Protein AF-A0A4V3FYS0-F1 (afdb_monomer)

Mean predicted aligned error: 9.19 Å

Structure (mmCIF, N/CA/C/O backbone):
data_AF-A0A4V3FYS0-F1
#
_entry.id   AF-A0A4V3FYS0-F1
#
loop_
_atom_site.group_PDB
_atom_site.id
_atom_site.type_symbol
_atom_site.label_atom_id
_atom_site.label_alt_id
_atom_site.label_comp_id
_atom_site.label_asym_id
_atom_site.label_entity_id
_atom_site.label_seq_id
_atom_site.pdbx_PDB_ins_code
_atom_site.Cartn_x
_atom_site.Cartn_y
_atom_site.Cartn_z
_atom_site.occupancy
_atom_site.B_iso_or_equiv
_atom_site.auth_seq_id
_atom_site.auth_comp_id
_atom_site.auth_asym_id
_atom_site.auth_atom_id
_atom_site.pdbx_PDB_model_num
ATOM 1 N N . MET A 1 1 ? 24.737 -22.200 -18.463 1.00 40.91 1 MET A N 1
ATOM 2 C CA . MET A 1 1 ? 24.130 -21.415 -17.364 1.00 40.91 1 MET A CA 1
ATOM 3 C C . MET A 1 1 ? 23.579 -20.119 -17.936 1.00 40.91 1 MET A C 1
ATOM 5 O O . MET A 1 1 ? 24.344 -19.381 -18.540 1.00 40.91 1 MET A O 1
ATOM 9 N N . ARG A 1 2 ? 22.270 -19.858 -17.822 1.00 44.84 2 ARG A N 1
ATOM 10 C CA . ARG A 1 2 ? 21.710 -18.535 -18.155 1.00 44.84 2 ARG A CA 1
ATOM 11 C C . ARG A 1 2 ? 21.977 -17.594 -16.970 1.00 44.84 2 ARG A C 1
ATOM 13 O O . ARG A 1 2 ? 21.816 -18.051 -15.839 1.00 44.84 2 ARG A O 1
ATOM 20 N N . PRO A 1 3 ? 22.391 -16.335 -17.187 1.00 52.44 3 PRO A N 1
ATOM 21 C CA . PRO A 1 3 ? 22.639 -15.414 -16.087 1.00 52.44 3 PRO A CA 1
ATOM 22 C C . PRO A 1 3 ? 21.330 -15.170 -15.329 1.00 52.44 3 PRO A C 1
ATOM 24 O O . PRO A 1 3 ? 20.284 -14.930 -15.936 1.00 52.44 3 PRO A O 1
ATOM 27 N N . TYR A 1 4 ? 21.402 -15.284 -14.002 1.00 49.81 4 TYR A N 1
ATOM 28 C CA . TYR A 1 4 ? 20.317 -14.999 -13.069 1.00 49.81 4 TYR A CA 1
ATOM 29 C C . TYR A 1 4 ? 19.831 -13.573 -13.353 1.00 49.81 4 TYR A C 1
ATOM 31 O O . TYR A 1 4 ? 20.607 -12.619 -13.243 1.00 49.81 4 TYR A O 1
ATOM 39 N N . LYS A 1 5 ? 18.585 -13.423 -13.819 1.00 52.84 5 LYS A N 1
ATOM 40 C CA . LYS A 1 5 ? 17.985 -12.105 -14.038 1.00 52.84 5 LYS A CA 1
ATOM 41 C C . LYS A 1 5 ? 17.929 -11.419 -12.678 1.00 52.84 5 LYS A C 1
ATOM 43 O O . LYS A 1 5 ? 17.075 -11.749 -11.867 1.00 52.84 5 LYS A O 1
ATOM 48 N N . LYS A 1 6 ? 18.880 -10.511 -12.448 1.00 48.97 6 LYS A N 1
ATOM 49 C CA . LYS A 1 6 ? 18.912 -9.539 -11.352 1.00 48.97 6 LYS A CA 1
ATOM 50 C C . LYS A 1 6 ? 17.489 -9.086 -11.059 1.00 48.97 6 LYS A C 1
ATOM 52 O O . LYS A 1 6 ? 16.860 -8.595 -11.994 1.00 48.97 6 LYS A O 1
ATOM 57 N N . ASP A 1 7 ? 17.039 -9.290 -9.821 1.00 56.88 7 ASP A N 1
ATOM 58 C CA . ASP A 1 7 ? 15.694 -9.030 -9.294 1.00 56.88 7 ASP A CA 1
ATOM 59 C C . ASP A 1 7 ? 15.069 -7.785 -9.928 1.00 56.88 7 ASP A C 1
ATOM 61 O O . ASP A 1 7 ? 15.241 -6.648 -9.478 1.00 56.88 7 ASP A O 1
ATOM 65 N N . MET A 1 8 ? 14.411 -7.996 -11.065 1.00 61.41 8 MET A N 1
ATOM 66 C CA . MET A 1 8 ? 13.860 -6.917 -11.856 1.00 61.41 8 MET A CA 1
ATOM 67 C C . MET A 1 8 ? 12.491 -6.685 -11.258 1.00 61.41 8 MET A C 1
ATOM 69 O O . MET A 1 8 ? 11.581 -7.480 -11.472 1.00 61.41 8 MET A O 1
ATOM 73 N N . VAL A 1 9 ? 12.382 -5.632 -10.448 1.00 68.12 9 VAL A N 1
ATOM 74 C CA . VAL A 1 9 ? 11.103 -5.159 -9.925 1.00 68.12 9 VAL A CA 1
ATOM 75 C C . VAL A 1 9 ? 10.119 -5.092 -11.093 1.00 68.12 9 VAL A C 1
ATOM 77 O O . VAL A 1 9 ? 10.315 -4.321 -12.036 1.00 68.12 9 VAL A O 1
ATOM 80 N N . ASN A 1 10 ? 9.113 -5.960 -11.058 1.00 84.00 10 ASN A N 1
ATOM 81 C CA . ASN A 1 10 ? 8.231 -6.205 -12.184 1.00 84.00 10 ASN A CA 1
ATOM 82 C C . ASN A 1 10 ? 6.965 -5.351 -12.041 1.00 84.00 10 ASN A C 1
ATOM 84 O O . ASN A 1 10 ? 6.358 -5.309 -10.970 1.00 84.00 10 ASN A O 1
ATOM 88 N N . ALA A 1 11 ? 6.562 -4.669 -13.116 1.00 88.94 11 ALA A N 1
ATOM 89 C CA . ALA A 1 11 ? 5.381 -3.801 -13.114 1.00 88.94 11 ALA A CA 1
ATOM 90 C C . ALA A 1 11 ? 4.095 -4.514 -12.642 1.00 88.94 11 ALA A C 1
ATOM 92 O O . ALA A 1 11 ? 3.432 -3.972 -11.756 1.00 88.94 11 ALA A O 1
ATOM 93 N N . PRO A 1 12 ? 3.748 -5.709 -13.170 1.00 92.00 12 PRO A N 1
ATOM 94 C CA . PRO A 1 12 ? 2.615 -6.500 -12.699 1.00 92.00 12 PRO A CA 1
ATOM 95 C C . PRO A 1 12 ? 2.608 -6.745 -11.194 1.00 92.00 12 PRO A C 1
ATOM 97 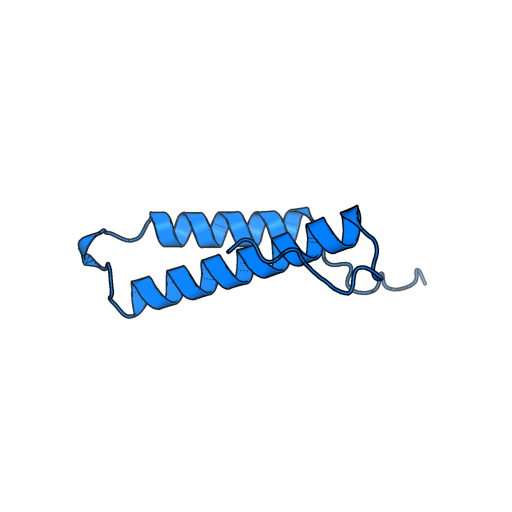O O . PRO A 1 12 ? 1.564 -6.588 -10.569 1.00 92.00 12 PRO A O 1
ATOM 100 N N . ASP A 1 13 ? 3.755 -7.080 -10.603 1.00 92.81 13 ASP A N 1
ATOM 101 C CA . ASP A 1 13 ? 3.827 -7.428 -9.182 1.00 92.81 13 ASP A CA 1
ATOM 102 C C . ASP A 1 13 ? 3.596 -6.194 -8.305 1.00 92.81 13 ASP A C 1
ATOM 104 O O . ASP A 1 13 ? 2.833 -6.249 -7.342 1.00 92.81 13 ASP A O 1
ATOM 108 N N . LEU A 1 14 ? 4.177 -5.050 -8.682 1.00 93.44 14 LEU A N 1
ATOM 109 C CA . LEU A 1 14 ? 3.938 -3.777 -7.997 1.00 93.44 14 LEU A CA 1
ATOM 110 C C . LEU A 1 14 ? 2.482 -3.317 -8.104 1.00 93.44 14 LEU A C 1
ATOM 112 O O . LEU A 1 14 ? 1.915 -2.828 -7.127 1.00 93.44 14 LEU A O 1
ATOM 116 N N . LEU A 1 15 ? 1.879 -3.459 -9.286 1.00 94.56 15 LEU A N 1
ATOM 117 C CA . LEU A 1 15 ? 0.480 -3.105 -9.501 1.00 94.56 15 LEU A CA 1
ATOM 118 C C . LEU A 1 15 ? -0.451 -4.046 -8.723 1.00 94.56 15 LEU A C 1
ATOM 120 O O . LEU A 1 15 ? -1.420 -3.591 -8.122 1.00 94.56 15 LEU A O 1
ATOM 124 N N . CYS A 1 16 ? -0.129 -5.339 -8.677 1.00 95.75 16 CYS A N 1
ATOM 125 C CA . CYS A 1 16 ? -0.847 -6.325 -7.875 1.00 95.75 16 CYS A CA 1
ATOM 126 C C . CYS A 1 16 ? -0.754 -6.008 -6.374 1.00 95.75 16 CYS A C 1
ATOM 128 O O . CYS A 1 16 ? -1.775 -6.016 -5.687 1.00 95.75 16 CYS A O 1
ATOM 130 N N . GLU A 1 17 ? 0.438 -5.662 -5.869 1.00 95.75 17 GLU A N 1
ATOM 131 C CA . GLU A 1 17 ? 0.648 -5.247 -4.473 1.00 95.75 17 GLU A CA 1
ATOM 132 C C . GLU A 1 17 ? -0.188 -4.002 -4.132 1.00 95.75 17 GLU A C 1
ATOM 134 O O . GLU A 1 17 ? -0.859 -3.973 -3.097 1.00 95.75 17 GLU A O 1
ATOM 139 N N . LEU A 1 18 ? -0.200 -2.996 -5.015 1.00 97.69 18 LEU A N 1
ATOM 140 C CA . LEU A 1 18 ? -1.002 -1.782 -4.848 1.00 97.69 18 LEU A CA 1
ATOM 141 C C . LEU A 1 18 ? -2.506 -2.076 -4.838 1.00 97.69 18 LEU A C 1
ATOM 143 O O . LEU A 1 18 ? -3.219 -1.577 -3.964 1.00 97.69 18 LEU A O 1
ATOM 147 N N . ASN A 1 19 ? -2.984 -2.897 -5.772 1.00 98.00 19 ASN A N 1
ATOM 148 C CA . ASN A 1 19 ? -4.393 -3.277 -5.844 1.00 98.00 19 ASN A CA 1
ATOM 149 C C . ASN A 1 19 ? -4.828 -4.040 -4.590 1.00 98.00 19 ASN A C 1
ATOM 151 O O . ASN A 1 19 ? -5.855 -3.702 -4.010 1.00 98.00 19 ASN A O 1
ATOM 155 N N . HIS A 1 20 ? -4.027 -4.999 -4.118 1.00 97.62 20 HIS A N 1
ATOM 156 C CA . HIS A 1 20 ? -4.316 -5.726 -2.880 1.00 97.62 20 HIS A CA 1
ATOM 157 C C . HIS A 1 20 ? -4.344 -4.813 -1.657 1.00 97.62 20 HIS A C 1
ATOM 159 O O . HIS A 1 20 ? -5.259 -4.908 -0.845 1.00 97.62 20 HIS A O 1
ATOM 165 N N . ALA A 1 21 ? -3.356 -3.926 -1.510 1.00 97.69 21 ALA A N 1
ATOM 166 C CA . ALA A 1 21 ? -3.313 -3.010 -0.375 1.00 97.69 21 ALA A CA 1
ATOM 167 C C . ALA A 1 21 ? -4.508 -2.044 -0.378 1.00 97.69 21 ALA A C 1
ATOM 169 O O . ALA A 1 21 ? -5.076 -1.761 0.673 1.00 97.69 21 ALA A O 1
ATOM 170 N N . THR A 1 22 ? -4.921 -1.592 -1.563 1.00 97.62 22 THR A N 1
ATOM 171 C CA . THR A 1 22 ? -6.095 -0.728 -1.730 1.00 97.62 22 THR A CA 1
ATOM 172 C C . THR A 1 22 ? -7.383 -1.490 -1.432 1.00 97.62 22 THR A C 1
ATOM 174 O O . THR A 1 22 ? -8.208 -0.998 -0.674 1.00 97.62 22 THR A O 1
ATOM 177 N N . ALA A 1 23 ? -7.543 -2.706 -1.957 1.00 97.62 23 ALA A N 1
ATOM 178 C CA . ALA A 1 23 ? -8.708 -3.545 -1.688 1.00 97.62 23 ALA A CA 1
ATOM 179 C C . ALA A 1 23 ? -8.846 -3.866 -0.195 1.00 97.62 23 ALA A C 1
ATOM 181 O O . ALA A 1 23 ? -9.945 -3.794 0.341 1.00 97.62 23 ALA A O 1
ATOM 182 N N . TRP A 1 24 ? -7.736 -4.160 0.488 1.00 95.12 24 TRP A N 1
ATOM 183 C CA . TRP A 1 24 ? -7.757 -4.418 1.925 1.00 95.12 24 TRP A CA 1
ATOM 184 C C . TRP A 1 24 ? -8.169 -3.178 2.724 1.00 95.12 24 TRP A C 1
ATOM 186 O O . TRP A 1 24 ? -9.053 -3.279 3.568 1.00 95.12 24 TRP A O 1
ATOM 196 N N . MET A 1 25 ? -7.611 -2.003 2.410 1.00 95.88 25 MET A N 1
ATOM 197 C CA . MET A 1 25 ? -8.025 -0.740 3.033 1.00 95.88 25 MET A CA 1
ATOM 198 C C . MET A 1 25 ? -9.514 -0.437 2.787 1.00 95.88 25 MET A C 1
ATOM 200 O O . MET A 1 25 ? -10.213 -0.045 3.712 1.00 95.88 25 MET A O 1
ATOM 204 N N . MET A 1 26 ? -10.014 -0.657 1.567 1.00 96.06 26 MET A N 1
ATOM 205 C CA . MET A 1 26 ? -11.423 -0.434 1.203 1.00 96.06 26 MET A CA 1
ATOM 206 C C . MET A 1 26 ? -12.387 -1.453 1.822 1.00 96.06 26 MET A C 1
ATOM 208 O O . MET A 1 26 ? -13.580 -1.183 1.914 1.00 96.06 26 MET A O 1
ATOM 212 N N . ALA A 1 27 ? -11.887 -2.624 2.214 1.00 96.62 27 ALA A N 1
ATOM 213 C CA . ALA A 1 27 ? -12.672 -3.645 2.895 1.00 96.62 27 ALA A CA 1
ATOM 214 C C . ALA A 1 27 ? -12.835 -3.364 4.397 1.00 96.62 27 ALA A C 1
ATOM 216 O O . ALA A 1 27 ? -13.633 -4.040 5.046 1.00 96.62 27 ALA A O 1
ATOM 217 N N . LEU A 1 28 ? -12.087 -2.405 4.959 1.00 95.75 28 LEU A N 1
ATOM 218 C CA . LEU A 1 28 ? -12.240 -2.041 6.362 1.00 95.75 28 LEU A CA 1
ATOM 219 C C . LEU A 1 28 ? -13.562 -1.286 6.582 1.00 95.75 28 LEU A C 1
ATOM 221 O O . LEU A 1 28 ? -13.833 -0.313 5.872 1.00 95.75 28 LEU A O 1
ATOM 225 N N . PRO A 1 29 ? -14.369 -1.700 7.576 1.00 95.62 29 PRO A N 1
ATOM 226 C CA . PRO A 1 29 ? -15.551 -0.958 7.989 1.00 95.62 29 PRO A CA 1
ATOM 227 C C . PRO A 1 29 ? -15.199 0.466 8.429 1.00 95.62 29 PRO A C 1
ATOM 229 O O . PRO A 1 29 ? -14.131 0.710 8.997 1.00 95.62 29 PRO A O 1
ATOM 232 N N . ILE A 1 30 ? -16.116 1.407 8.201 1.00 93.62 30 ILE A N 1
ATOM 233 C CA . ILE A 1 30 ? -15.907 2.821 8.545 1.00 93.62 30 ILE A CA 1
ATOM 234 C C . ILE A 1 30 ? -15.771 3.039 10.057 1.00 93.62 30 ILE A C 1
ATOM 236 O O . ILE A 1 30 ? -15.145 3.997 10.497 1.00 93.62 30 ILE A O 1
ATOM 240 N N . GLU A 1 31 ? -16.305 2.126 10.861 1.00 97.25 31 GLU A N 1
ATOM 241 C CA . GLU A 1 31 ? -16.214 2.122 12.318 1.00 97.25 31 GLU A CA 1
ATOM 242 C C . GLU A 1 31 ? -14.773 1.945 12.813 1.00 97.25 31 GLU A C 1
ATOM 244 O O . GLU A 1 31 ? -14.458 2.349 13.928 1.00 97.25 31 GLU A O 1
ATOM 249 N N . LEU A 1 32 ? -13.893 1.372 11.984 1.00 95.81 32 LEU A N 1
ATOM 250 C CA . LEU A 1 32 ? -12.469 1.235 12.287 1.00 95.81 32 LEU A CA 1
ATOM 251 C C . LEU A 1 32 ? -11.664 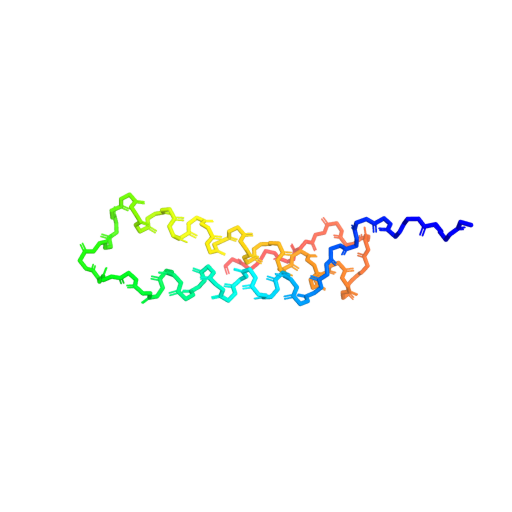2.479 11.895 1.00 95.81 32 LEU A C 1
ATOM 253 O O . LEU A 1 32 ? -10.456 2.517 12.104 1.00 95.81 32 LEU A O 1
ATOM 257 N N . LEU A 1 33 ? -12.284 3.517 11.330 1.00 94.00 33 LEU A N 1
ATOM 258 C CA . LEU A 1 33 ? -11.562 4.713 10.911 1.00 94.00 33 LEU A CA 1
ATOM 259 C C . LEU A 1 33 ? -10.836 5.369 12.100 1.00 94.00 33 LEU A C 1
ATOM 261 O O . LEU A 1 33 ? -11.442 5.749 13.098 1.00 94.00 33 LEU A O 1
ATOM 265 N N . GLY A 1 34 ? -9.516 5.520 11.967 1.00 91.62 34 GLY A N 1
ATOM 266 C CA . GLY A 1 34 ? -8.645 6.049 13.022 1.00 91.62 34 GLY A CA 1
ATOM 267 C C . GLY A 1 34 ? -8.136 5.003 14.021 1.00 91.62 34 GLY A C 1
ATOM 268 O O . GLY A 1 34 ? -7.286 5.344 14.845 1.00 91.62 34 GLY A O 1
ATOM 269 N N . SER A 1 35 ? -8.589 3.747 13.927 1.00 96.75 35 SER A N 1
ATOM 270 C CA . SER A 1 35 ? -8.042 2.626 14.696 1.00 96.75 35 SER A CA 1
ATOM 271 C C . SER A 1 35 ? -6.629 2.250 14.238 1.00 96.75 35 SER A C 1
ATOM 273 O O . SER A 1 35 ? -6.126 2.726 13.212 1.00 96.75 35 SER A O 1
ATOM 275 N N . GLU A 1 36 ? -5.968 1.380 15.002 1.00 97.06 36 GLU A N 1
ATOM 276 C CA . GLU A 1 36 ? -4.657 0.840 14.640 1.00 97.06 36 GLU A CA 1
ATOM 277 C C 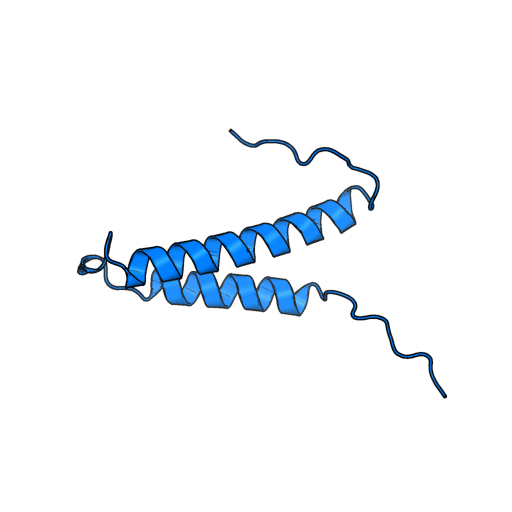. GLU A 1 36 ? -4.721 0.068 13.315 1.00 97.06 36 GLU A C 1
ATOM 279 O O . GLU A 1 36 ? -3.923 0.326 12.418 1.00 97.06 36 GLU A O 1
ATOM 284 N N . GLU A 1 37 ? -5.742 -0.765 13.125 1.00 96.00 37 GLU A N 1
ATOM 285 C CA . GLU A 1 37 ? -5.961 -1.551 11.909 1.00 96.00 37 GLU A CA 1
ATOM 286 C C . GLU A 1 37 ? -6.150 -0.663 10.673 1.00 96.00 37 GLU A C 1
ATOM 288 O O . GLU A 1 37 ? -5.596 -0.937 9.603 1.00 96.00 37 GLU A O 1
ATOM 293 N N . TRP A 1 38 ? -6.894 0.437 10.814 1.00 96.06 38 TRP A N 1
ATOM 294 C CA . TRP A 1 38 ? -7.038 1.416 9.740 1.00 96.06 38 TRP A CA 1
ATOM 295 C C . TRP A 1 38 ? -5.708 2.085 9.406 1.00 96.06 38 TRP A C 1
ATOM 297 O O . TRP A 1 38 ? -5.339 2.190 8.233 1.00 96.06 38 TRP A O 1
ATOM 307 N N . ASN A 1 39 ? -4.951 2.496 10.423 1.00 96.69 39 ASN A N 1
ATOM 308 C CA . ASN A 1 39 ? -3.641 3.107 10.227 1.00 96.69 39 ASN A CA 1
ATOM 309 C C . ASN A 1 39 ? -2.656 2.136 9.558 1.00 96.69 39 ASN A C 1
ATOM 311 O O . ASN A 1 39 ? -1.926 2.536 8.649 1.00 96.69 39 ASN A O 1
ATOM 315 N N . GLU A 1 40 ? -2.660 0.857 9.931 1.00 97.00 40 GLU A N 1
ATOM 316 C CA . GLU A 1 40 ? -1.848 -0.175 9.285 1.00 97.00 40 GLU A CA 1
ATOM 317 C C . GLU A 1 40 ? -2.209 -0.359 7.808 1.00 97.00 40 GLU A C 1
ATOM 319 O O . GLU A 1 40 ? -1.317 -0.382 6.947 1.00 97.00 40 GLU A O 1
ATOM 324 N N . ALA A 1 41 ? -3.504 -0.440 7.489 1.00 96.56 41 ALA A N 1
ATOM 325 C CA . ALA A 1 41 ? -3.975 -0.565 6.114 1.00 96.56 41 ALA A CA 1
ATOM 326 C C . ALA A 1 41 ? -3.596 0.661 5.270 1.00 96.56 41 ALA A C 1
ATOM 328 O O . ALA A 1 41 ? -3.084 0.506 4.155 1.00 96.56 41 ALA A O 1
ATOM 329 N N . VAL A 1 42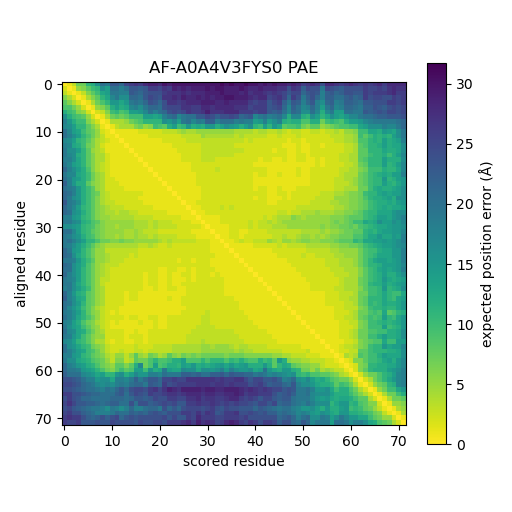 ? -3.741 1.871 5.822 1.00 96.31 42 VAL A N 1
ATOM 330 C CA . VAL A 1 42 ? -3.305 3.124 5.187 1.00 96.31 42 VAL A CA 1
ATOM 33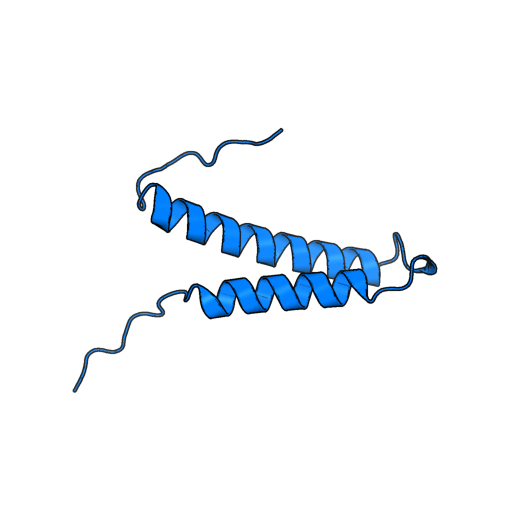1 C C . VAL A 1 42 ? -1.797 3.117 4.941 1.00 96.31 42 VAL A C 1
ATOM 333 O O . VAL A 1 42 ? -1.355 3.372 3.820 1.00 96.31 42 VAL A O 1
ATOM 336 N N . VAL A 1 43 ? -0.985 2.774 5.945 1.00 97.69 43 VAL A N 1
ATOM 337 C CA . VAL A 1 43 ? 0.480 2.712 5.814 1.00 97.69 43 VAL A CA 1
ATOM 338 C C . VAL A 1 43 ? 0.889 1.705 4.741 1.00 97.69 43 VAL A C 1
ATOM 340 O O . VAL A 1 43 ? 1.802 1.970 3.950 1.00 97.69 43 VAL A O 1
ATOM 343 N N . ARG A 1 44 ? 0.225 0.549 4.674 1.00 97.38 44 ARG A N 1
ATOM 344 C CA . ARG A 1 44 ? 0.488 -0.464 3.648 1.00 97.38 44 ARG A CA 1
ATOM 345 C C . ARG A 1 44 ? 0.140 0.041 2.251 1.00 97.38 44 ARG A C 1
ATOM 347 O O . ARG A 1 44 ? 0.962 -0.099 1.344 1.00 97.38 44 ARG A O 1
ATOM 354 N N . GLN A 1 45 ? -1.034 0.643 2.083 1.00 98.06 45 GLN A N 1
ATOM 355 C CA . GLN A 1 45 ? -1.486 1.196 0.807 1.00 98.06 45 GLN A CA 1
ATOM 356 C C . GLN A 1 45 ? -0.545 2.306 0.328 1.00 98.06 45 GLN A C 1
ATOM 358 O O . GLN A 1 45 ? -0.061 2.256 -0.806 1.00 98.06 45 GLN A O 1
ATOM 363 N N . GLN A 1 46 ? -0.169 3.229 1.216 1.00 97.75 46 GLN A N 1
ATOM 364 C CA . GLN A 1 46 ? 0.772 4.307 0.913 1.00 97.75 46 GLN A CA 1
ATOM 365 C C . GLN A 1 46 ? 2.148 3.770 0.508 1.00 97.75 46 GLN A C 1
ATOM 367 O O . GLN A 1 46 ? 2.735 4.238 -0.470 1.00 97.75 46 GLN A O 1
ATOM 372 N N . LYS A 1 47 ? 2.672 2.756 1.211 1.00 97.38 47 LYS A N 1
ATOM 373 C CA . LYS A 1 47 ? 3.941 2.106 0.844 1.00 97.38 47 LYS A CA 1
ATOM 374 C C . LYS A 1 47 ? 3.870 1.476 -0.548 1.00 97.38 47 LYS A C 1
ATOM 376 O O . LYS A 1 47 ? 4.786 1.689 -1.345 1.00 97.38 47 LYS A O 1
ATOM 381 N N . ALA A 1 48 ? 2.801 0.742 -0.859 1.00 96.62 48 ALA A N 1
ATOM 382 C CA . ALA A 1 48 ? 2.610 0.134 -2.176 1.00 96.62 48 ALA A CA 1
ATOM 383 C C . ALA A 1 48 ? 2.508 1.201 -3.280 1.00 96.62 48 ALA A C 1
ATOM 385 O O . ALA A 1 48 ? 3.177 1.103 -4.312 1.00 96.62 48 ALA A O 1
ATOM 386 N N . PHE A 1 49 ? 1.771 2.285 -3.022 1.00 96.50 49 PHE A N 1
ATOM 387 C CA . PHE A 1 49 ? 1.648 3.411 -3.942 1.00 96.50 49 PHE A CA 1
ATOM 388 C C . PHE A 1 49 ? 2.997 4.083 -4.212 1.00 96.50 49 PHE A C 1
ATOM 390 O O . PHE A 1 49 ? 3.341 4.336 -5.365 1.00 96.50 49 PHE A O 1
ATOM 397 N N . LEU A 1 50 ? 3.810 4.328 -3.180 1.00 94.69 50 LEU A N 1
ATOM 398 C CA . LEU A 1 50 ? 5.134 4.934 -3.343 1.00 94.69 50 LEU A CA 1
ATOM 399 C C . LEU A 1 50 ? 6.079 4.066 -4.180 1.00 94.69 50 LEU A C 1
ATOM 401 O O . LEU A 1 50 ? 6.829 4.611 -4.996 1.00 94.69 50 LEU A O 1
ATOM 405 N N . LYS A 1 51 ? 6.041 2.738 -4.011 1.00 92.94 51 LYS A N 1
ATOM 406 C CA . LYS A 1 51 ? 6.822 1.803 -4.837 1.00 92.94 51 LYS A CA 1
ATOM 407 C C . LYS A 1 51 ? 6.373 1.845 -6.296 1.00 92.94 51 LYS A C 1
ATOM 409 O O . LYS A 1 51 ? 7.216 2.015 -7.177 1.00 92.94 51 LYS A O 1
ATOM 414 N N . TRP A 1 52 ? 5.066 1.752 -6.544 1.00 94.06 52 TRP A N 1
ATOM 415 C CA . TRP A 1 52 ? 4.492 1.833 -7.889 1.00 94.06 52 TRP A CA 1
ATOM 416 C C . TRP A 1 52 ? 4.826 3.162 -8.567 1.00 94.06 52 TRP A C 1
ATOM 418 O O . TRP A 1 52 ? 5.328 3.190 -9.690 1.00 94.06 52 TRP A O 1
ATOM 428 N N . ARG A 1 53 ? 4.665 4.269 -7.838 1.00 92.75 53 ARG A N 1
ATOM 429 C CA . ARG A 1 53 ? 5.050 5.604 -8.291 1.00 92.75 53 ARG A CA 1
ATOM 430 C C . ARG A 1 53 ? 6.528 5.630 -8.665 1.00 92.75 53 ARG A C 1
ATOM 432 O O . ARG A 1 53 ? 6.868 5.958 -9.794 1.00 92.75 53 ARG A O 1
ATOM 439 N N . LYS A 1 54 ? 7.423 5.232 -7.757 1.00 90.00 54 LYS A N 1
ATOM 440 C CA . LYS A 1 54 ? 8.870 5.206 -8.020 1.00 90.00 54 LYS A CA 1
ATOM 441 C C . LYS A 1 54 ? 9.210 4.396 -9.274 1.00 90.00 54 LYS A C 1
ATOM 443 O O . LYS A 1 54 ? 10.072 4.823 -10.037 1.00 90.00 54 LYS A O 1
ATOM 448 N N . TYR A 1 55 ? 8.528 3.275 -9.492 1.00 89.19 55 TYR A N 1
ATOM 449 C CA . TYR A 1 55 ? 8.682 2.472 -10.698 1.00 89.19 55 TYR A CA 1
ATOM 450 C C . TYR A 1 55 ? 8.257 3.235 -11.957 1.00 89.19 55 TYR A C 1
ATOM 452 O O . TYR A 1 55 ? 9.087 3.405 -12.844 1.00 89.19 55 TYR A O 1
ATOM 460 N N . ILE A 1 56 ? 7.029 3.769 -12.020 1.00 89.75 56 ILE A N 1
ATOM 461 C CA . ILE A 1 56 ? 6.550 4.521 -13.196 1.00 89.75 56 ILE A CA 1
ATOM 462 C C . ILE A 1 56 ? 7.495 5.676 -13.526 1.00 89.75 56 ILE A C 1
ATOM 464 O O . ILE A 1 56 ? 7.887 5.837 -14.677 1.00 89.75 56 ILE A O 1
ATOM 468 N N . TYR A 1 57 ? 7.898 6.460 -12.525 1.00 85.50 57 TYR A N 1
ATOM 469 C CA . TYR A 1 57 ? 8.802 7.589 -12.743 1.00 85.50 57 TYR A CA 1
ATOM 470 C C . TYR A 1 57 ? 10.200 7.135 -13.180 1.00 85.50 57 TYR A C 1
ATOM 472 O O . TYR A 1 57 ? 10.793 7.756 -14.058 1.00 85.50 57 TYR A O 1
ATOM 480 N N . GLY A 1 58 ? 10.711 6.033 -12.624 1.00 83.25 58 GLY A N 1
ATOM 481 C CA . GLY A 1 58 ? 11.964 5.427 -13.074 1.00 83.25 58 GLY A CA 1
ATOM 482 C C . GLY A 1 58 ? 11.915 4.977 -14.537 1.00 83.25 58 GLY A C 1
ATOM 483 O O . GLY A 1 58 ? 12.904 5.144 -15.248 1.00 83.25 58 GLY A O 1
ATOM 484 N N . GLN A 1 59 ? 10.762 4.480 -14.996 1.00 79.50 59 GLN A N 1
ATOM 485 C CA . GLN A 1 59 ? 10.539 4.107 -16.395 1.00 79.50 59 GLN A CA 1
ATOM 486 C C . GLN A 1 59 ? 10.336 5.329 -17.305 1.00 79.50 59 GLN A C 1
ATOM 488 O O . GLN A 1 59 ? 10.857 5.346 -18.415 1.00 79.50 59 GLN A O 1
ATOM 493 N N . ALA A 1 60 ? 9.612 6.354 -16.847 1.00 74.44 60 ALA A N 1
ATOM 494 C CA . ALA A 1 60 ? 9.261 7.532 -17.644 1.00 74.44 60 ALA A CA 1
ATOM 495 C C . ALA A 1 60 ? 10.421 8.527 -17.816 1.00 74.44 60 ALA A C 1
ATOM 497 O O . ALA A 1 60 ? 10.549 9.140 -18.872 1.00 74.44 60 ALA A O 1
ATOM 498 N N . TYR A 1 61 ? 11.271 8.690 -16.797 1.00 72.25 61 TYR A N 1
ATOM 499 C CA . TYR A 1 61 ? 12.332 9.708 -16.787 1.00 72.25 61 TYR A CA 1
ATOM 500 C C . TYR A 1 61 ? 13.754 9.123 -16.743 1.00 72.25 61 TYR A C 1
ATOM 502 O O . TYR A 1 61 ? 14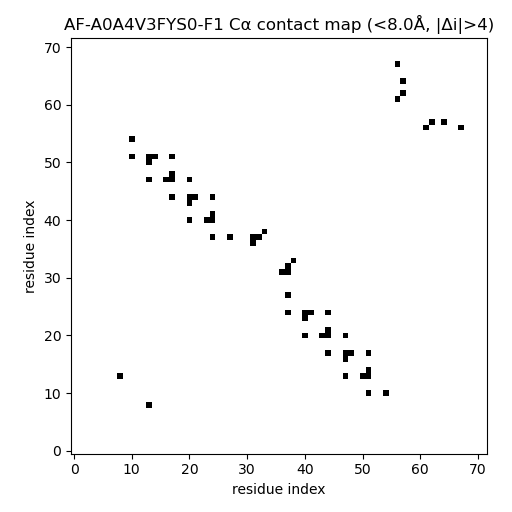.738 9.868 -16.770 1.00 72.25 61 TYR A O 1
ATOM 510 N N . GLY A 1 62 ? 13.884 7.793 -16.687 1.00 62.41 62 GLY A N 1
ATOM 511 C CA . GLY A 1 62 ? 15.158 7.104 -16.494 1.00 62.41 62 GLY A CA 1
ATOM 512 C C . GLY A 1 62 ? 15.755 7.344 -15.100 1.00 62.41 62 GLY A C 1
ATOM 513 O O . GLY A 1 62 ? 15.380 8.254 -14.364 1.00 62.41 62 GLY A O 1
ATOM 514 N N . SER A 1 63 ? 16.754 6.549 -14.706 1.00 57.91 63 SER A N 1
ATOM 515 C CA . SER A 1 63 ? 17.355 6.590 -13.357 1.00 57.91 63 SER A CA 1
ATOM 516 C C . SER A 1 63 ? 18.102 7.893 -12.992 1.00 57.91 63 SER A C 1
ATOM 518 O O . SER A 1 63 ? 18.779 7.936 -11.965 1.00 57.91 63 SER A O 1
ATOM 520 N N . ARG A 1 64 ? 18.019 8.955 -13.810 1.00 54.47 64 ARG A N 1
ATOM 521 C CA . ARG A 1 64 ? 18.667 10.262 -13.586 1.00 54.47 64 ARG A CA 1
ATOM 522 C C . ARG A 1 64 ? 17.728 11.377 -13.128 1.00 54.47 64 ARG A C 1
ATOM 524 O O . ARG A 1 64 ? 18.218 12.462 -12.819 1.00 54.47 64 ARG A O 1
ATOM 531 N N . SER A 1 65 ? 16.423 11.151 -13.013 1.00 51.47 65 SER A N 1
ATOM 532 C CA . SER A 1 65 ? 15.516 12.171 -12.480 1.00 51.47 65 SER A CA 1
ATOM 533 C C . SER A 1 65 ? 15.653 12.277 -10.957 1.00 51.47 65 SER A C 1
ATOM 535 O O . SER A 1 65 ? 14.962 11.599 -10.198 1.00 51.47 65 SER A O 1
ATOM 537 N N . LYS A 1 66 ? 16.570 13.134 -10.497 1.00 53.34 66 LYS A N 1
ATOM 538 C CA . LYS A 1 66 ? 16.827 13.422 -9.075 1.00 53.34 66 LYS A CA 1
ATOM 539 C C . LYS A 1 66 ? 15.680 14.133 -8.341 1.00 53.34 66 LYS A 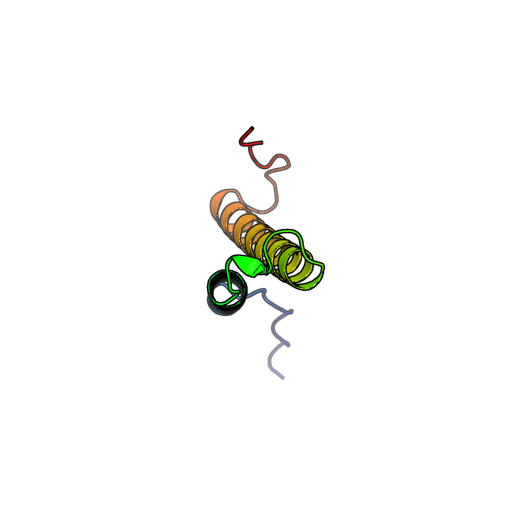C 1
ATOM 541 O O . LYS A 1 66 ? 15.818 14.387 -7.151 1.00 53.34 66 LYS A O 1
ATOM 546 N N . GLN A 1 67 ? 14.550 14.421 -8.979 1.00 57.16 67 GLN A N 1
ATOM 547 C CA . GLN A 1 67 ? 13.399 15.040 -8.324 1.00 57.16 67 GLN A CA 1
ATOM 548 C C . GLN A 1 67 ? 12.105 14.447 -8.878 1.00 57.16 67 GLN A C 1
ATOM 550 O O . GLN A 1 67 ? 11.744 14.673 -10.028 1.00 57.16 67 GLN A O 1
ATOM 555 N N . LEU A 1 68 ? 11.409 13.678 -8.039 1.00 57.31 68 LEU A N 1
ATOM 556 C CA . LEU A 1 68 ? 9.979 13.439 -8.219 1.00 57.31 68 LEU A CA 1
ATOM 557 C C . LEU A 1 68 ? 9.267 14.791 -8.031 1.00 57.31 68 LEU A C 1
ATOM 559 O O . LEU A 1 68 ? 9.592 15.482 -7.059 1.00 57.31 68 LEU A O 1
ATOM 563 N N . PRO A 1 69 ? 8.311 15.176 -8.895 1.00 56.03 69 PRO A N 1
ATOM 564 C CA . PRO A 1 69 ? 7.489 16.345 -8.630 1.00 56.03 69 PRO A CA 1
ATOM 565 C C . PRO A 1 69 ? 6.790 16.155 -7.278 1.00 56.03 69 PRO A C 1
ATOM 567 O O . PRO A 1 69 ? 6.124 15.141 -7.043 1.00 56.03 69 PRO A O 1
ATOM 570 N N . ARG A 1 70 ? 6.979 17.111 -6.361 1.00 56.09 70 ARG A N 1
ATOM 571 C CA . ARG A 1 70 ? 6.130 17.221 -5.173 1.00 56.09 70 ARG A CA 1
ATOM 572 C C . ARG A 1 70 ? 4.773 17.700 -5.663 1.00 56.09 70 ARG A C 1
ATOM 574 O O . ARG A 1 70 ? 4.612 18.881 -5.940 1.00 56.09 70 ARG A O 1
ATOM 581 N N . PHE A 1 71 ? 3.825 16.784 -5.781 1.00 60.94 71 PHE A N 1
ATOM 582 C CA . PHE A 1 71 ? 2.425 17.176 -5.737 1.00 60.94 71 PHE A CA 1
ATOM 583 C C . PHE A 1 71 ? 2.129 17.497 -4.272 1.00 60.94 71 PHE A C 1
ATOM 585 O O . PHE A 1 71 ? 2.129 16.592 -3.433 1.00 60.94 71 PHE A O 1
ATOM 592 N N . ALA A 1 72 ? 2.093 18.801 -3.993 1.00 43.09 72 ALA A N 1
ATOM 593 C CA . ALA A 1 72 ? 1.567 19.395 -2.771 1.00 43.09 72 ALA A CA 1
ATOM 594 C C . ALA A 1 72 ? 0.040 19.463 -2.861 1.00 43.09 72 ALA A C 1
ATOM 596 O O . ALA A 1 72 ? -0.459 19.593 -4.004 1.00 43.09 72 ALA A O 1
#

Solvent-accessible surface area (backbone atoms only — not comparable to full-atom values): 4365 Å² total; per-residue (Å²): 135,80,81,79,76,69,88,66,88,46,68,69,59,40,50,50,49,27,51,50,28,44,51,55,43,69,67,53,60,76,88,42,66,87,37,69,70,42,50,51,30,49,53,49,25,52,52,28,45,52,53,40,49,53,49,54,49,40,70,74,58,38,96,74,61,89,64,77,84,79,84,124

Secondary structure (DSSP, 8-state):
----------HHHHHHHHHHHHHHHHTS-GGGTTSHHHHHHHHHHHHHHHHHHHHHHHH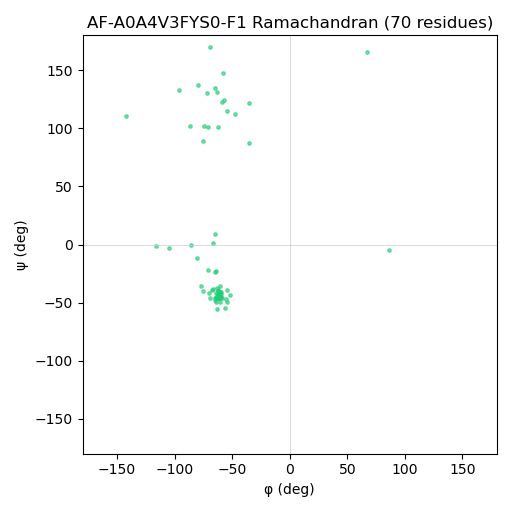HH-TT--------

Radius of gyration: 15.89 Å; Cα contacts (8 Å, |Δi|>4): 31; chains: 1; bounding box: 40×41×33 Å

Sequence (72 aa):
MRPYKKDMVNAPDLLCELNHATAWMMALPIELLGSEEWNEAVVRQQKAFLKWRKYIYGQAYGSRSKQLPRFA

Nearest PDB structures (foldseek):
  6v7u-assembly1_B  TM=8.260E-01  e=6.063E-01  Casadabanvirus DMS3
  7qhm-assembly1_L  TM=5.692E-01  e=7.098E+00  Cory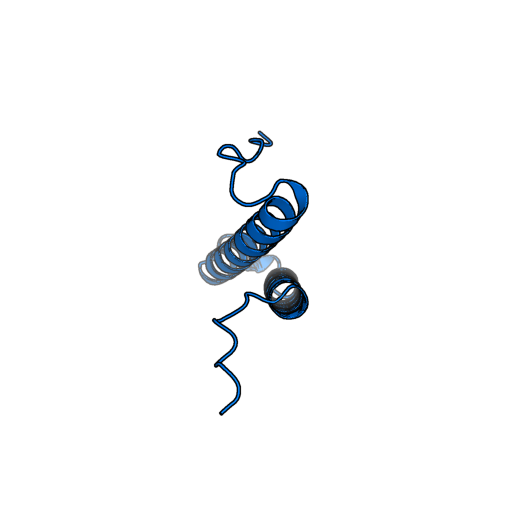nebacterium glutamicum ATCC 13032

pLDDT: mean 82.63, std 18.54, range [40.91, 98.06]

Foldseek 3Di:
DPPDPDPDPDLVVLVVQLVVLVVLLVPDDPVCVPPPSNVVSVVSNVVSVVVNVVVVCCVVPNPPPPDDDPPD